Protein AF-A0A317Z635-F1 (afdb_monomer_lite)

Organism: Staphylococcus pseudintermedius (NCBI:txid283734)

Radius of gyration: 15.51 Å; chains: 1; bounding box: 48×27×33 Å

Foldseek 3Di:
DADPVRHDDPVVVVVCLVPPQKAFDDDDQQKTKIFGQDAADFQLQFWKKWKWWAFLVGDIDIDIGGDDGAGHRGMDIDRCVVVDPDPSVRTDDMDIDTHTDD

Sequence (102 aa):
IVSPQRTPHAGYYEFQQVHRPLVFIAREGTRLTFKNKLDFTNIHDYVTLQIMVTTITGETATFTVDAPYIEPHAQGELDIAPYVHLDIKDLSTCTIQYILKA

Secondary structure (DSSP, 8-state):
-B-TT-PBPHHHHHHHHHT-SEEEEEEETTEEEEEE--SS--HHHHEEEEEEEEETT--EEEEEEEPP---TT-EEEEE-GGG--S-GGGEEEEEEEEEE--

pLDDT: mean 93.53, std 5.17, range [70.5, 98.62]

Structure (mmCIF, N/CA/C/O backbone):
data_AF-A0A317Z635-F1
#
_entry.id   AF-A0A317Z635-F1
#
loop_
_atom_site.group_PDB
_atom_site.id
_atom_site.type_symbol
_atom_site.label_atom_id
_atom_site.label_alt_id
_atom_site.label_comp_id
_atom_site.label_asym_id
_atom_site.label_entity_id
_atom_site.label_seq_id
_atom_site.pdbx_PDB_ins_code
_atom_site.Cartn_x
_atom_site.Cartn_y
_atom_site.Cartn_z
_atom_site.occupancy
_atom_site.B_iso_or_equiv
_atom_site.auth_seq_id
_atom_site.auth_comp_id
_atom_site.auth_asym_id
_atom_site.auth_atom_id
_atom_site.pdbx_PDB_model_num
ATOM 1 N N . ILE A 1 1 ? 19.157 14.134 2.249 1.00 90.19 1 ILE A N 1
ATOM 2 C CA . ILE A 1 1 ? 17.980 13.601 2.985 1.00 90.19 1 ILE A CA 1
ATOM 3 C C . ILE A 1 1 ? 18.340 12.713 4.186 1.00 90.19 1 ILE A C 1
ATOM 5 O O . ILE A 1 1 ? 17.463 12.459 5.000 1.00 90.19 1 ILE A O 1
ATOM 9 N N . VAL A 1 2 ? 19.601 12.294 4.360 1.00 97.50 2 VAL A N 1
ATOM 10 C CA . VAL A 1 2 ? 20.078 11.556 5.550 1.00 97.50 2 VAL A CA 1
ATOM 11 C C . VAL A 1 2 ? 21.385 12.164 6.072 1.00 97.50 2 VAL A C 1
ATOM 13 O O . VAL A 1 2 ? 22.090 12.818 5.299 1.00 97.50 2 VAL A O 1
ATOM 16 N N . SER A 1 3 ? 21.707 11.932 7.346 1.00 96.06 3 SER A N 1
ATOM 17 C CA . SER A 1 3 ? 23.009 12.256 7.944 1.00 96.06 3 SER A CA 1
ATOM 18 C C . SER A 1 3 ? 24.095 11.246 7.520 1.00 96.06 3 SER A C 1
ATOM 20 O O . SER A 1 3 ? 23.759 10.168 7.018 1.00 96.06 3 SER A O 1
ATOM 22 N N . PRO A 1 4 ? 25.399 11.522 7.745 1.00 97.25 4 PRO A N 1
ATOM 23 C CA . PRO A 1 4 ? 26.475 10.566 7.453 1.00 97.25 4 PRO A CA 1
ATOM 24 C C . PRO A 1 4 ? 26.311 9.210 8.159 1.00 97.25 4 PRO A C 1
ATOM 26 O O . PRO A 1 4 ? 26.649 8.172 7.597 1.00 97.25 4 PRO A O 1
ATOM 29 N N . GLN A 1 5 ? 25.718 9.198 9.356 1.00 97.50 5 GLN A N 1
ATOM 30 C CA . GLN A 1 5 ? 25.383 7.988 10.119 1.00 97.50 5 GLN A CA 1
ATOM 31 C C . GLN A 1 5 ? 24.093 7.310 9.623 1.00 97.50 5 GLN A C 1
ATOM 33 O O . GLN A 1 5 ? 23.561 6.425 10.288 1.00 97.50 5 GLN A O 1
ATOM 38 N N . ARG A 1 6 ? 23.586 7.713 8.449 1.00 95.25 6 ARG A N 1
ATOM 39 C CA . ARG A 1 6 ? 22.350 7.228 7.819 1.00 95.25 6 ARG A CA 1
ATOM 40 C C . ARG A 1 6 ? 21.089 7.493 8.643 1.00 95.25 6 ARG A C 1
ATOM 42 O O . ARG A 1 6 ? 20.073 6.837 8.436 1.00 95.25 6 ARG A O 1
ATOM 49 N N . THR A 1 7 ? 21.115 8.474 9.545 1.00 96.38 7 THR A N 1
ATOM 50 C CA . THR A 1 7 ? 19.909 8.899 10.262 1.00 96.38 7 THR A CA 1
ATOM 51 C C . THR A 1 7 ? 19.019 9.699 9.307 1.00 96.38 7 THR A C 1
ATOM 53 O O . THR A 1 7 ? 19.501 10.669 8.710 1.00 96.38 7 THR A O 1
ATOM 56 N N . PRO A 1 8 ? 17.742 9.324 9.120 1.00 96.69 8 PRO A N 1
ATOM 57 C CA . PRO A 1 8 ? 16.846 10.043 8.224 1.00 96.69 8 PRO A CA 1
ATOM 58 C C . PRO A 1 8 ? 16.508 11.434 8.763 1.00 96.69 8 PRO A C 1
ATOM 60 O O . PRO A 1 8 ? 16.183 11.602 9.937 1.00 96.69 8 PRO A O 1
ATOM 63 N N . HIS A 1 9 ? 16.553 12.435 7.883 1.00 96.38 9 HIS A N 1
ATOM 64 C CA . HIS A 1 9 ? 15.925 13.735 8.129 1.00 96.38 9 HIS A CA 1
ATOM 65 C C . HIS A 1 9 ? 14.461 13.699 7.673 1.00 96.38 9 HIS A C 1
ATOM 67 O O . HIS A 1 9 ? 14.076 12.810 6.917 1.00 96.38 9 HIS A O 1
ATOM 73 N N . ALA A 1 10 ? 13.657 14.696 8.057 1.00 95.25 10 ALA A N 1
ATOM 74 C CA . ALA A 1 10 ? 12.245 14.793 7.660 1.00 95.25 10 ALA A CA 1
ATOM 75 C C . ALA A 1 10 ? 12.030 14.615 6.141 1.00 95.25 10 ALA A C 1
ATOM 77 O O . ALA A 1 10 ? 11.188 13.822 5.723 1.00 95.25 10 ALA A O 1
ATOM 78 N N . GLY A 1 11 ? 12.884 15.237 5.318 1.00 96.56 11 GLY A N 1
ATOM 79 C CA . GLY A 1 11 ? 12.811 15.128 3.857 1.00 96.56 11 GLY A CA 1
ATOM 80 C C . GLY A 1 11 ? 13.006 13.710 3.298 1.00 96.56 11 GLY A C 1
ATOM 81 O O . GLY A 1 11 ? 12.642 13.456 2.155 1.00 96.56 11 GLY A O 1
ATOM 82 N N . TYR A 1 12 ? 13.551 12.761 4.070 1.00 96.25 12 TYR A N 1
ATOM 83 C CA . TYR A 1 12 ? 13.577 11.351 3.667 1.00 96.25 12 TYR A CA 1
ATOM 84 C C . TYR A 1 12 ? 12.165 10.754 3.613 1.00 96.25 12 TYR A C 1
ATOM 86 O O . TYR A 1 12 ? 11.827 10.070 2.650 1.00 96.25 12 TYR A O 1
ATOM 94 N N . TYR A 1 13 ? 11.325 11.044 4.608 1.00 94.25 13 TYR A N 1
ATOM 95 C CA . TYR A 1 13 ? 9.961 10.515 4.673 1.00 94.25 13 TYR A CA 1
ATOM 96 C C . TYR A 1 13 ? 9.052 11.151 3.619 1.00 94.25 13 TYR A C 1
ATOM 98 O O . TYR A 1 13 ? 8.254 10.458 2.993 1.00 94.25 13 TYR A O 1
ATOM 106 N N . GLU A 1 14 ? 9.221 12.447 3.355 1.00 94.25 14 GLU A N 1
ATOM 107 C CA . GLU A 1 14 ? 8.549 13.131 2.243 1.00 94.25 14 GLU A CA 1
ATOM 108 C C . GLU A 1 14 ? 8.942 12.506 0.899 1.00 94.25 14 GLU A C 1
ATOM 110 O O . GLU A 1 14 ? 8.080 12.173 0.083 1.00 94.25 14 GLU A O 1
ATOM 115 N N . PHE A 1 15 ? 10.242 12.262 0.698 1.00 95.19 15 PHE A N 1
ATOM 116 C CA . PHE A 1 15 ? 10.742 11.587 -0.493 1.00 95.19 15 PHE A CA 1
ATOM 117 C C . PHE A 1 15 ? 10.121 10.191 -0.651 1.00 95.19 15 PHE A C 1
ATOM 119 O O . PHE A 1 15 ? 9.628 9.871 -1.733 1.00 95.19 15 PHE A O 1
ATOM 126 N N . GLN A 1 16 ? 10.068 9.390 0.420 1.00 92.62 16 GLN A N 1
ATOM 127 C CA . GLN A 1 16 ? 9.420 8.074 0.401 1.00 92.62 16 GLN A CA 1
ATOM 128 C C . GLN A 1 16 ? 7.935 8.153 0.022 1.00 92.62 16 GLN A C 1
ATOM 130 O O . G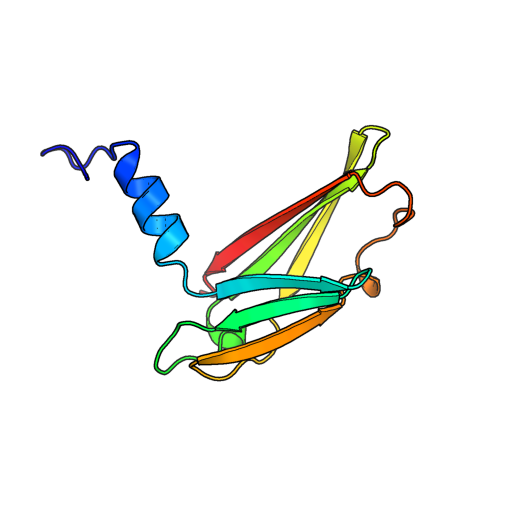LN A 1 16 ? 7.479 7.354 -0.794 1.00 92.62 16 GLN A O 1
ATOM 135 N N . GLN A 1 17 ? 7.183 9.119 0.560 1.00 91.44 17 GLN A N 1
ATOM 136 C CA . GLN A 1 17 ? 5.761 9.277 0.234 1.00 91.44 17 GLN A CA 1
ATOM 137 C C . GLN A 1 17 ? 5.534 9.616 -1.245 1.00 91.44 17 GLN A C 1
ATOM 139 O O . GLN A 1 17 ? 4.640 9.051 -1.876 1.00 91.44 17 GLN A O 1
ATOM 144 N N . VAL A 1 18 ? 6.366 10.483 -1.831 1.00 92.12 18 VAL A N 1
ATOM 145 C CA . VAL A 1 18 ? 6.273 10.864 -3.255 1.00 92.12 18 VAL A CA 1
ATOM 146 C C . VAL A 1 18 ? 6.620 9.694 -4.188 1.00 92.12 18 VAL A C 1
ATOM 148 O O . VAL A 1 18 ? 6.025 9.534 -5.264 1.00 92.12 18 VAL A O 1
ATOM 151 N N . HIS A 1 19 ? 7.566 8.853 -3.771 1.00 92.75 19 HIS A N 1
ATOM 152 C CA . HIS A 1 19 ? 8.110 7.755 -4.574 1.00 92.75 19 HIS A CA 1
ATOM 153 C C . HIS A 1 19 ? 7.508 6.393 -4.215 1.00 92.75 19 HIS A C 1
ATOM 155 O O . HIS A 1 19 ? 8.043 5.359 -4.609 1.00 92.75 19 HIS A O 1
ATOM 161 N N . ARG A 1 20 ? 6.381 6.371 -3.491 1.00 93.56 20 ARG A N 1
ATOM 162 C CA . ARG A 1 20 ? 5.711 5.119 -3.140 1.00 93.56 20 ARG A CA 1
ATOM 163 C C . ARG A 1 20 ? 5.243 4.353 -4.398 1.00 93.56 20 ARG A C 1
ATOM 165 O O . ARG A 1 20 ? 4.732 4.986 -5.329 1.00 93.56 20 ARG A O 1
ATOM 172 N N . PRO A 1 21 ? 5.360 3.013 -4.416 1.00 94.56 21 PRO A N 1
ATOM 173 C CA . PRO A 1 21 ? 4.965 2.169 -5.550 1.00 94.56 21 PRO A CA 1
ATOM 174 C C . PRO A 1 21 ? 3.475 2.207 -5.894 1.00 94.56 21 PRO A C 1
ATOM 176 O O . PRO A 1 21 ? 3.115 2.229 -7.065 1.00 94.56 21 PRO A O 1
ATOM 179 N N . LEU A 1 22 ? 2.606 2.244 -4.882 1.00 96.62 22 LEU A N 1
ATOM 180 C CA . LEU A 1 22 ? 1.156 2.297 -5.052 1.00 96.62 22 LEU A CA 1
ATOM 181 C C . LEU A 1 22 ? 0.627 3.614 -4.495 1.00 96.62 22 LEU A C 1
ATOM 183 O O . LEU A 1 22 ? 0.894 3.974 -3.347 1.00 96.62 22 LEU A O 1
ATOM 187 N N . VAL A 1 23 ? -0.118 4.351 -5.314 1.00 95.69 23 VAL A N 1
ATOM 188 C CA . VAL A 1 23 ? -0.635 5.671 -4.952 1.00 95.69 23 VAL A CA 1
ATOM 189 C C . VAL A 1 23 ? -2.149 5.645 -4.943 1.00 95.69 23 VAL A C 1
ATOM 191 O O . VAL A 1 23 ? -2.762 5.448 -5.982 1.00 95.69 23 VAL A O 1
ATOM 194 N N . PHE A 1 24 ? -2.746 5.905 -3.782 1.00 94.62 24 PHE A N 1
ATOM 195 C CA . PHE A 1 24 ? -4.168 6.230 -3.675 1.00 94.62 24 PHE A CA 1
ATOM 196 C C . PHE A 1 24 ? -4.486 7.519 -4.450 1.00 94.62 24 PHE A C 1
ATOM 198 O O . PHE A 1 24 ? -3.791 8.522 -4.263 1.00 94.62 24 PHE A O 1
ATOM 205 N N . ILE A 1 25 ? -5.512 7.479 -5.301 1.00 96.19 25 ILE A N 1
ATOM 206 C CA . ILE A 1 25 ? -5.916 8.581 -6.190 1.00 96.19 25 ILE A CA 1
ATOM 207 C C . ILE A 1 25 ? -7.266 9.161 -5.771 1.00 96.19 25 ILE A C 1
ATOM 209 O O . ILE A 1 25 ? -7.421 10.378 -5.711 1.00 96.19 25 ILE A O 1
ATOM 213 N N . ALA A 1 26 ? -8.248 8.294 -5.533 1.00 94.62 26 ALA A N 1
ATOM 214 C CA . ALA A 1 26 ? -9.635 8.690 -5.353 1.00 94.62 26 ALA A CA 1
ATOM 215 C C . ALA A 1 26 ? -10.400 7.663 -4.519 1.00 94.62 26 ALA A C 1
ATOM 217 O O . ALA A 1 26 ? -9.995 6.506 -4.393 1.00 94.62 26 ALA A O 1
ATOM 218 N N . ARG A 1 27 ? -11.526 8.106 -3.963 1.00 91.56 27 ARG A N 1
ATOM 219 C CA . ARG A 1 27 ? -12.475 7.272 -3.229 1.00 91.56 27 ARG A CA 1
ATOM 220 C C . ARG A 1 27 ? -13.889 7.579 -3.700 1.00 91.56 27 ARG A C 1
ATOM 222 O O . ARG A 1 27 ? -14.274 8.745 -3.736 1.00 91.56 27 ARG A O 1
ATOM 229 N N . GLU A 1 28 ? -14.665 6.529 -3.934 1.00 91.38 28 GLU A N 1
ATOM 230 C CA . GLU A 1 28 ? -16.107 6.587 -4.162 1.00 91.38 28 GLU A CA 1
ATOM 231 C C . GLU A 1 28 ? -16.800 5.597 -3.215 1.00 91.38 28 GLU A C 1
ATOM 233 O O . GLU A 1 28 ? -16.719 4.381 -3.380 1.00 91.38 28 GLU A O 1
ATOM 238 N N . GLY A 1 29 ? -17.438 6.107 -2.156 1.00 86.88 29 GLY A N 1
ATOM 239 C CA . GLY A 1 29 ? -18.022 5.254 -1.116 1.00 86.88 29 GLY A CA 1
ATOM 240 C C . GLY A 1 29 ? -16.958 4.402 -0.414 1.00 86.88 29 GLY A C 1
ATOM 241 O O . GLY A 1 29 ? -16.118 4.942 0.311 1.00 86.88 29 GLY A O 1
ATOM 242 N N . THR A 1 30 ? -17.000 3.085 -0.610 1.00 89.12 30 THR A N 1
ATOM 243 C CA . THR A 1 30 ? -16.012 2.104 -0.120 1.00 89.12 30 THR A CA 1
ATOM 244 C C . THR A 1 30 ? -15.015 1.657 -1.186 1.00 89.12 30 THR A C 1
ATOM 246 O O . THR A 1 30 ? -14.117 0.874 -0.890 1.00 89.12 30 THR A O 1
ATOM 249 N N . ARG A 1 31 ? -15.130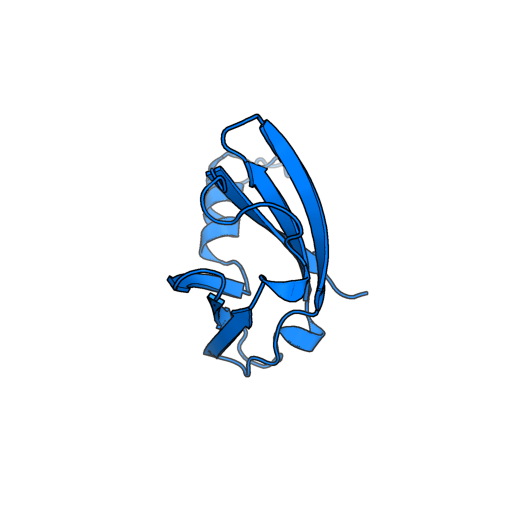 2.149 -2.421 1.00 93.56 31 ARG A N 1
ATOM 250 C CA . ARG A 1 31 ? -14.163 1.856 -3.476 1.00 93.56 31 ARG A CA 1
ATOM 251 C C . ARG A 1 31 ? -13.006 2.833 -3.411 1.00 93.56 31 ARG A C 1
ATOM 253 O O . ARG A 1 31 ? -13.200 4.049 -3.353 1.00 93.56 31 ARG A O 1
ATOM 260 N N . LEU A 1 32 ? -11.801 2.284 -3.409 1.00 94.81 32 LEU A N 1
ATOM 261 C CA . LEU A 1 32 ? -10.543 3.011 -3.378 1.00 94.81 32 LEU A CA 1
ATOM 262 C C . LEU A 1 32 ? -9.828 2.797 -4.710 1.00 94.81 32 LEU A C 1
ATOM 264 O O . LEU A 1 32 ? -9.531 1.660 -5.073 1.00 94.81 32 LEU A O 1
ATOM 268 N N . THR A 1 33 ? -9.529 3.880 -5.421 1.00 97.56 33 THR A N 1
ATOM 269 C CA . THR A 1 33 ? -8.784 3.837 -6.681 1.00 97.56 33 THR A CA 1
ATOM 270 C C . THR A 1 33 ? -7.305 4.068 -6.413 1.00 97.56 33 THR A C 1
ATOM 272 O O . THR A 1 33 ? -6.917 5.052 -5.772 1.00 97.56 33 THR A O 1
ATOM 275 N N . PHE A 1 34 ? -6.465 3.195 -6.957 1.00 97.75 34 PHE A N 1
ATOM 276 C CA . PHE A 1 34 ? -5.017 3.282 -6.856 1.00 97.75 34 PHE A CA 1
ATOM 277 C C . PHE A 1 34 ? -4.354 3.316 -8.230 1.00 97.75 34 PHE A C 1
ATOM 279 O O . PHE A 1 34 ? -4.871 2.755 -9.191 1.00 97.75 34 PHE A O 1
ATOM 286 N N . LYS A 1 35 ? -3.171 3.932 -8.303 1.00 98.06 35 LYS A N 1
ATOM 287 C CA . LYS A 1 35 ? -2.253 3.864 -9.443 1.00 98.06 35 LYS A CA 1
ATOM 288 C C . LYS A 1 35 ? -1.014 3.075 -9.064 1.00 98.06 35 LYS A C 1
ATOM 290 O O . LYS A 1 35 ? -0.304 3.470 -8.133 1.00 98.06 35 LYS A O 1
ATOM 295 N N . ASN A 1 36 ? -0.723 2.027 -9.825 1.00 98.38 36 ASN A N 1
ATOM 296 C CA . ASN A 1 36 ? 0.572 1.367 -9.774 1.00 98.38 36 ASN A CA 1
ATOM 297 C C . ASN A 1 36 ? 1.607 2.256 -10.483 1.00 98.38 36 ASN A C 1
ATOM 299 O O . ASN A 1 36 ? 1.419 2.646 -11.634 1.00 98.38 36 ASN A O 1
ATOM 303 N N . LYS A 1 37 ? 2.678 2.635 -9.786 1.00 97.50 37 LYS A N 1
ATOM 304 C CA . LYS A 1 37 ? 3.791 3.431 -10.325 1.00 97.50 37 LYS A CA 1
ATOM 305 C C . LYS A 1 37 ? 5.018 2.588 -10.678 1.00 97.50 37 LYS A C 1
ATOM 307 O O . LYS A 1 37 ? 5.995 3.172 -11.131 1.00 97.50 37 LYS A O 1
ATOM 312 N N . LEU A 1 38 ? 4.986 1.273 -10.463 1.00 97.50 38 LEU A N 1
ATOM 313 C CA . LEU A 1 38 ? 6.064 0.371 -10.867 1.00 97.50 38 LEU A CA 1
ATOM 314 C C . LEU A 1 38 ? 6.098 0.221 -12.389 1.00 97.50 38 LEU A C 1
ATOM 316 O O . LEU A 1 38 ? 5.055 0.292 -13.040 1.00 97.50 38 LEU A O 1
ATOM 320 N N . ASP A 1 39 ? 7.297 -0.016 -12.918 1.00 98.06 39 ASP A N 1
ATOM 321 C CA . ASP A 1 39 ? 7.539 -0.114 -14.362 1.00 98.06 39 ASP A CA 1
ATOM 322 C C . ASP A 1 39 ? 7.258 -1.517 -14.927 1.00 98.06 39 ASP A C 1
ATOM 324 O O . ASP A 1 39 ? 6.883 -1.657 -16.089 1.00 98.06 39 ASP A O 1
ATOM 328 N N . PHE A 1 40 ? 7.417 -2.566 -14.109 1.00 97.62 40 PHE A N 1
ATOM 329 C CA . PHE A 1 40 ? 7.399 -3.961 -14.586 1.00 97.62 40 PHE A CA 1
ATOM 330 C C . PHE A 1 40 ? 6.591 -4.931 -13.722 1.00 97.62 40 PHE A C 1
ATOM 332 O O . PHE A 1 40 ? 6.317 -6.047 -14.150 1.00 97.62 40 PHE A O 1
ATOM 339 N N . THR A 1 41 ? 6.228 -4.538 -12.502 1.00 97.94 41 THR A N 1
ATOM 340 C CA . THR A 1 41 ? 5.630 -5.444 -11.516 1.00 97.94 41 THR A CA 1
ATOM 341 C C . THR A 1 41 ? 4.157 -5.118 -11.321 1.00 97.94 41 THR A C 1
ATOM 343 O O . THR A 1 41 ? 3.811 -3.965 -11.043 1.00 97.94 41 THR A O 1
ATOM 346 N N . ASN A 1 42 ? 3.290 -6.128 -11.423 1.00 98.12 42 ASN A N 1
ATOM 347 C CA . ASN A 1 42 ? 1.903 -5.997 -10.992 1.00 98.12 42 ASN A CA 1
ATOM 348 C C . ASN A 1 42 ? 1.868 -5.793 -9.471 1.00 98.12 42 ASN A C 1
ATOM 350 O O . ASN A 1 42 ? 2.558 -6.486 -8.723 1.00 98.12 42 ASN A O 1
ATOM 354 N N . ILE A 1 43 ? 1.081 -4.829 -8.995 1.00 97.75 43 ILE A N 1
ATOM 355 C CA . ILE A 1 43 ? 1.113 -4.474 -7.574 1.00 97.75 43 ILE A CA 1
ATOM 356 C C . ILE A 1 43 ? 0.628 -5.603 -6.655 1.00 97.75 43 ILE A C 1
ATOM 358 O O . ILE A 1 43 ? 1.104 -5.700 -5.522 1.00 97.75 43 ILE A O 1
ATOM 362 N N . HIS A 1 44 ? -0.263 -6.466 -7.156 1.00 97.50 44 HIS A N 1
ATOM 363 C CA . HIS A 1 44 ? -0.760 -7.638 -6.438 1.00 97.50 44 HIS A CA 1
ATOM 364 C C . HIS A 1 44 ? 0.385 -8.543 -5.971 1.00 97.50 44 HIS A C 1
ATOM 366 O O . HIS A 1 44 ? 0.330 -9.090 -4.871 1.00 97.50 44 HIS A O 1
ATOM 372 N N . ASP A 1 45 ? 1.446 -8.664 -6.768 1.00 96.94 45 ASP A N 1
ATOM 373 C CA . ASP A 1 45 ? 2.577 -9.549 -6.480 1.00 96.94 45 ASP A CA 1
ATOM 374 C C . ASP A 1 45 ? 3.647 -8.869 -5.616 1.00 96.94 45 ASP A C 1
ATOM 376 O O . ASP A 1 45 ? 4.568 -9.521 -5.132 1.00 96.94 45 ASP A O 1
ATOM 380 N N . TYR A 1 46 ? 3.529 -7.556 -5.400 1.00 96.94 46 TYR A N 1
ATOM 381 C CA . TYR A 1 46 ? 4.537 -6.750 -4.718 1.00 96.94 46 TYR A CA 1
ATOM 382 C C . TYR A 1 46 ? 4.154 -6.408 -3.274 1.00 96.94 46 TYR A C 1
ATOM 384 O O . TYR A 1 46 ? 5.004 -6.441 -2.383 1.00 96.94 46 TYR A O 1
ATOM 392 N N . VAL A 1 47 ? 2.884 -6.074 -3.015 1.00 96.56 47 VAL A N 1
ATOM 393 C CA . VAL A 1 47 ? 2.424 -5.666 -1.677 1.00 96.56 47 VAL A CA 1
ATOM 394 C C . VAL A 1 47 ? 1.090 -6.284 -1.279 1.00 96.56 47 VAL A C 1
ATOM 396 O O . VAL A 1 47 ? 0.211 -6.541 -2.096 1.00 96.56 47 VAL A O 1
ATOM 399 N N . THR A 1 48 ? 0.924 -6.436 0.027 1.00 96.81 48 THR A N 1
ATOM 400 C CA . THR A 1 48 ? -0.354 -6.633 0.706 1.00 96.81 48 THR A CA 1
ATOM 401 C C . THR A 1 48 ? -0.750 -5.321 1.388 1.00 96.81 48 THR A C 1
ATOM 403 O O . THR A 1 48 ? 0.106 -4.545 1.821 1.00 96.81 48 THR A O 1
ATOM 406 N N . LEU A 1 49 ? -2.048 -5.044 1.479 1.00 95.81 49 LEU A N 1
ATOM 407 C CA . LEU A 1 49 ? -2.579 -3.835 2.097 1.00 95.81 49 LEU A CA 1
ATOM 408 C C . LEU A 1 49 ? -3.100 -4.162 3.493 1.00 95.81 49 LEU A C 1
ATOM 410 O O . LEU A 1 49 ? -4.024 -4.957 3.642 1.00 95.81 49 LEU A O 1
ATOM 414 N N . GLN A 1 50 ? -2.535 -3.526 4.514 1.00 96.69 50 GLN A N 1
ATOM 415 C CA . GLN A 1 50 ? -3.144 -3.475 5.836 1.00 96.69 50 GLN A CA 1
ATOM 416 C C . GLN A 1 50 ? -3.940 -2.179 5.944 1.00 96.69 50 GLN A C 1
ATOM 418 O O . GLN A 1 50 ? -3.393 -1.085 5.801 1.00 96.69 50 GLN A O 1
ATOM 423 N N . ILE A 1 51 ? -5.238 -2.304 6.180 1.00 95.06 51 ILE A N 1
ATOM 424 C CA . ILE A 1 51 ? -6.167 -1.185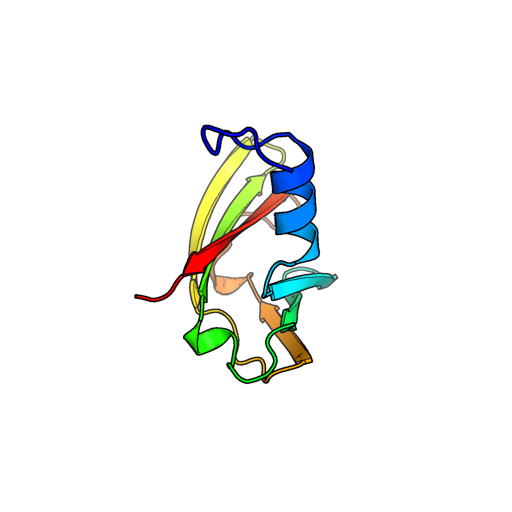 6.238 1.00 95.06 51 ILE A CA 1
ATOM 425 C C . ILE A 1 51 ? -6.693 -1.087 7.661 1.00 95.06 51 ILE A C 1
ATOM 427 O O . ILE A 1 51 ? -7.216 -2.055 8.209 1.00 95.06 51 ILE A O 1
ATOM 431 N N . MET A 1 52 ? -6.539 0.094 8.249 1.00 95.00 52 MET A N 1
ATOM 432 C CA . MET A 1 52 ? -7.091 0.444 9.548 1.00 95.00 52 MET A CA 1
ATOM 433 C C . MET A 1 52 ? -8.163 1.505 9.346 1.00 95.00 52 MET A C 1
ATOM 435 O O . MET A 1 52 ? -7.884 2.599 8.849 1.00 95.00 52 MET A O 1
ATOM 439 N N . VAL A 1 53 ? -9.384 1.179 9.747 1.00 92.50 53 VAL A N 1
ATOM 440 C CA . VAL A 1 53 ? -10.511 2.105 9.778 1.00 92.50 53 VAL A CA 1
ATOM 441 C C . VAL A 1 53 ? -10.761 2.570 11.203 1.00 92.50 53 VAL A C 1
ATOM 443 O O . VAL A 1 53 ? -10.558 1.819 12.157 1.00 92.50 53 VAL A O 1
ATOM 446 N N . THR A 1 54 ? -11.188 3.817 11.353 1.00 92.81 54 THR A N 1
ATOM 447 C CA . THR A 1 54 ? -11.576 4.398 12.643 1.00 92.81 54 THR A CA 1
ATOM 448 C C . THR A 1 54 ? -12.898 5.127 12.487 1.00 92.81 54 THR A C 1
ATOM 450 O O . THR A 1 54 ? -13.056 5.906 11.544 1.00 92.81 54 THR A O 1
ATOM 453 N N . THR A 1 55 ? -13.844 4.894 13.392 1.00 91.56 55 THR A N 1
ATOM 454 C CA . THR A 1 55 ? -15.143 5.574 13.395 1.00 91.56 55 THR A CA 1
ATOM 455 C C . THR A 1 55 ? -15.071 6.936 14.084 1.00 91.56 55 THR A C 1
ATOM 457 O O . THR A 1 55 ? -14.090 7.276 14.746 1.00 91.56 55 THR A O 1
ATOM 460 N N . ILE A 1 56 ? -16.139 7.726 13.971 1.00 92.06 56 ILE A N 1
ATOM 461 C CA . ILE A 1 56 ? -16.321 8.984 14.710 1.00 92.06 56 ILE A CA 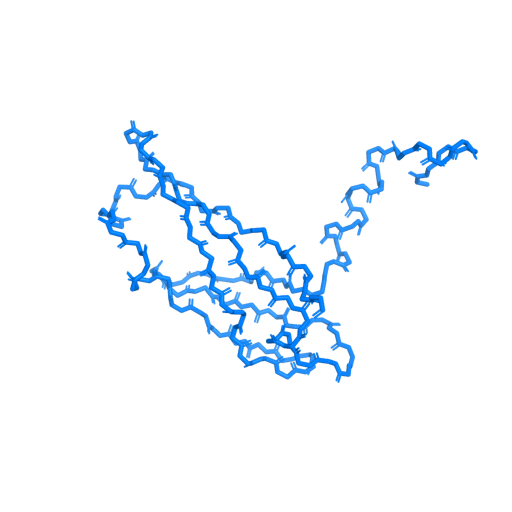1
ATOM 462 C C . ILE A 1 56 ? -16.365 8.726 16.226 1.00 92.06 56 ILE A C 1
ATOM 464 O O . ILE A 1 56 ? -15.900 9.558 17.002 1.00 92.06 56 ILE A O 1
ATOM 468 N N . THR A 1 57 ? -16.875 7.564 16.651 1.00 91.62 57 THR A N 1
ATOM 469 C CA . THR A 1 57 ? -16.907 7.143 18.063 1.00 91.62 57 THR A CA 1
ATOM 470 C C . THR A 1 57 ? -15.549 6.657 18.580 1.00 91.62 57 THR A C 1
ATOM 472 O O . THR A 1 57 ? -15.388 6.486 19.786 1.00 91.62 57 THR A O 1
ATOM 475 N N . GLY A 1 58 ? -14.560 6.482 17.695 1.00 90.62 58 GLY A N 1
ATOM 476 C CA . GLY A 1 58 ? -13.204 6.049 18.034 1.00 90.62 58 GLY A CA 1
ATOM 477 C C . GLY A 1 58 ? -12.987 4.535 17.985 1.00 90.62 58 GLY A C 1
ATOM 478 O O . GLY A 1 58 ? -11.892 4.073 18.300 1.00 90.62 58 GLY A O 1
ATOM 479 N N . GLU A 1 59 ? -13.990 3.760 17.573 1.00 91.06 59 GLU A N 1
ATOM 480 C CA . GLU A 1 59 ? -13.834 2.325 17.337 1.00 91.06 59 GLU A CA 1
ATOM 481 C C . GLU A 1 59 ? -12.916 2.092 16.140 1.00 91.06 59 GLU A C 1
ATOM 483 O O . GLU A 1 59 ? -12.999 2.794 15.129 1.00 91.06 59 GLU A O 1
ATOM 488 N N . THR A 1 60 ? -12.034 1.101 16.246 1.00 92.00 60 THR A N 1
ATOM 489 C CA . THR A 1 60 ? -11.088 0.763 15.184 1.00 92.00 60 THR A CA 1
ATOM 490 C C . THR A 1 60 ? -11.268 -0.673 14.721 1.00 92.00 60 THR A C 1
ATOM 492 O O . THR A 1 60 ? -11.543 -1.574 15.511 1.00 92.00 60 THR A O 1
ATOM 495 N N . ALA A 1 61 ? -11.082 -0.891 13.422 1.00 91.06 61 ALA A N 1
ATOM 496 C CA . ALA A 1 61 ? -10.945 -2.223 12.853 1.00 91.06 61 ALA A CA 1
ATOM 497 C C . ALA A 1 61 ? -9.751 -2.241 11.903 1.00 91.06 61 ALA A C 1
ATOM 499 O O . ALA A 1 61 ? -9.562 -1.321 11.107 1.00 91.06 61 ALA A O 1
ATOM 500 N N . THR A 1 62 ? -8.956 -3.303 11.990 1.00 94.50 62 THR A N 1
ATOM 501 C CA . THR A 1 62 ? -7.790 -3.514 11.134 1.00 94.50 62 THR A CA 1
ATOM 502 C C . THR A 1 62 ? -7.944 -4.834 10.410 1.00 94.50 62 THR A C 1
ATOM 504 O O . THR A 1 62 ? -8.232 -5.857 11.029 1.00 94.50 62 THR A O 1
ATOM 507 N N . PHE A 1 63 ? -7.722 -4.816 9.104 1.00 94.69 63 PHE A N 1
ATOM 508 C CA . PHE A 1 63 ? -7.773 -6.000 8.263 1.00 94.69 63 PHE A CA 1
ATOM 509 C C . PHE A 1 63 ? -6.681 -5.947 7.199 1.00 94.69 63 PHE A C 1
ATOM 511 O O . PHE A 1 63 ? -6.172 -4.882 6.846 1.00 94.69 63 PHE A O 1
ATOM 518 N N . THR A 1 64 ? -6.313 -7.121 6.704 1.00 95.88 64 THR A N 1
ATOM 519 C CA . THR A 1 64 ? -5.261 -7.293 5.705 1.00 95.88 64 THR A CA 1
ATOM 520 C C . THR A 1 64 ? -5.870 -7.920 4.462 1.00 95.88 64 THR A C 1
ATOM 522 O O . THR A 1 64 ? -6.584 -8.916 4.565 1.00 95.88 64 THR A O 1
ATOM 525 N N . VAL A 1 65 ? -5.591 -7.338 3.300 1.00 95.38 65 VAL A N 1
ATOM 526 C CA . VAL A 1 65 ? -6.115 -7.780 2.004 1.00 95.38 65 VAL A CA 1
ATOM 527 C C . VAL A 1 65 ? -5.016 -7.756 0.959 1.00 95.38 65 VAL A C 1
ATOM 529 O O . VAL A 1 65 ? -4.111 -6.919 1.011 1.00 95.38 65 VAL A O 1
ATOM 532 N N . ASP A 1 66 ? -5.093 -8.661 -0.009 1.00 95.75 66 ASP A N 1
ATOM 533 C CA . ASP A 1 66 ? -4.229 -8.581 -1.180 1.00 95.75 66 ASP A CA 1
ATOM 534 C C . ASP A 1 66 ? -4.499 -7.288 -1.955 1.00 95.75 66 ASP A C 1
ATOM 536 O O . ASP A 1 66 ? -5.641 -6.830 -2.065 1.00 95.75 66 ASP A O 1
ATOM 540 N N . ALA A 1 67 ? -3.436 -6.672 -2.479 1.00 95.69 67 ALA A N 1
ATOM 541 C CA . ALA A 1 67 ? -3.609 -5.553 -3.392 1.00 95.69 67 ALA A CA 1
ATOM 542 C C . ALA A 1 67 ? -4.325 -6.045 -4.663 1.00 95.69 67 ALA A C 1
ATOM 544 O O . ALA A 1 67 ? -4.055 -7.159 -5.107 1.00 95.69 67 ALA A O 1
ATOM 545 N N . PRO A 1 68 ? -5.224 -5.255 -5.272 1.00 96.31 68 PRO A N 1
ATOM 546 C CA . PRO A 1 68 ? -5.873 -5.649 -6.521 1.00 96.31 68 PRO A CA 1
ATOM 547 C C . PRO A 1 68 ? -4.839 -5.862 -7.637 1.00 96.31 68 PRO A C 1
ATOM 549 O O . PRO A 1 68 ? -3.753 -5.280 -7.609 1.00 96.31 68 PRO A O 1
ATOM 552 N N . TYR A 1 69 ? -5.187 -6.657 -8.652 1.00 98.00 69 TYR A N 1
ATOM 553 C CA . TYR A 1 69 ? -4.358 -6.793 -9.851 1.00 98.00 69 TYR A CA 1
ATOM 554 C C . TYR A 1 69 ? -4.336 -5.464 -10.608 1.00 98.00 6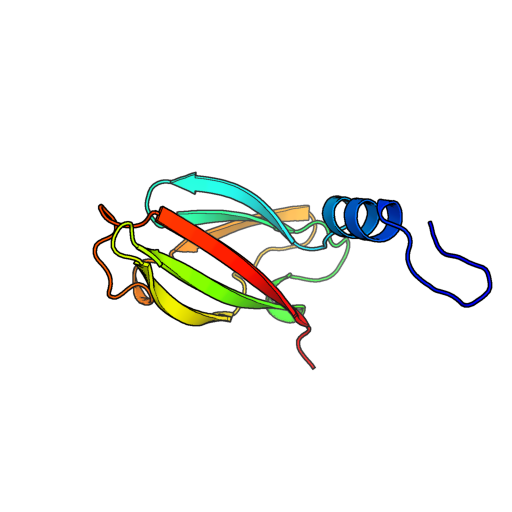9 TYR A C 1
ATOM 556 O O . TYR A 1 69 ? -5.323 -5.071 -11.228 1.00 98.00 69 TYR A O 1
ATOM 564 N N . ILE A 1 70 ? -3.199 -4.771 -10.548 1.00 98.38 70 ILE A N 1
ATOM 565 C CA . ILE A 1 70 ? -2.973 -3.509 -11.251 1.00 98.38 70 ILE A CA 1
ATOM 566 C C . ILE A 1 70 ? -1.656 -3.627 -12.001 1.00 98.38 70 ILE A C 1
ATOM 568 O O . ILE A 1 70 ? -0.578 -3.630 -11.396 1.00 98.38 70 ILE A O 1
ATOM 572 N N . GLU A 1 71 ? -1.763 -3.694 -13.324 1.00 98.62 71 GLU A N 1
ATOM 573 C CA . GLU A 1 71 ? -0.618 -3.714 -14.231 1.00 98.62 71 GLU A CA 1
ATOM 574 C C . GLU A 1 71 ? 0.289 -2.485 -14.036 1.00 98.62 71 GLU A C 1
ATOM 576 O O . GLU A 1 71 ? -0.163 -1.446 -13.532 1.00 98.62 71 GLU A O 1
ATOM 581 N N . PRO A 1 72 ? 1.573 -2.572 -14.423 1.00 98.50 72 PRO A N 1
ATOM 582 C CA . PRO A 1 72 ? 2.481 -1.432 -14.417 1.00 98.50 72 PRO A CA 1
ATOM 583 C C . PRO A 1 72 ? 1.858 -0.176 -15.034 1.00 98.50 72 PRO A C 1
ATOM 585 O O . PRO A 1 72 ? 1.228 -0.223 -16.091 1.00 98.50 72 PRO A O 1
ATOM 588 N N . HIS A 1 73 ? 2.010 0.958 -14.348 1.00 98.12 73 HIS A N 1
ATOM 589 C CA . HIS A 1 73 ? 1.454 2.266 -14.728 1.00 98.12 73 HIS A CA 1
ATOM 590 C C . HIS A 1 73 ? -0.079 2.373 -14.853 1.00 98.12 73 HIS A C 1
ATOM 592 O O . HIS A 1 73 ? -0.579 3.458 -15.182 1.00 98.12 73 HIS A O 1
ATOM 598 N N . ALA A 1 74 ? -0.833 1.311 -14.558 1.00 98.50 74 ALA A N 1
ATOM 599 C CA . ALA A 1 74 ? -2.287 1.294 -14.649 1.00 98.50 74 ALA A CA 1
ATOM 600 C C . ALA A 1 74 ? -2.969 1.779 -13.358 1.00 98.50 74 ALA A C 1
ATOM 602 O O . ALA A 1 74 ? -2.337 1.995 -12.316 1.00 98.50 74 ALA A O 1
ATOM 603 N N . GLN A 1 75 ? -4.287 1.963 -13.449 1.00 98.38 75 GLN A N 1
ATOM 604 C CA . GLN A 1 75 ? -5.155 2.204 -12.302 1.00 98.38 75 GLN A CA 1
ATOM 605 C C . GLN A 1 75 ? -6.040 0.989 -12.054 1.00 98.38 75 GLN A C 1
ATOM 607 O O . GLN A 1 75 ? -6.409 0.286 -12.993 1.00 98.38 75 GLN A O 1
ATOM 612 N N . GLY A 1 76 ? -6.402 0.775 -10.798 1.00 97.88 76 GLY A N 1
ATOM 613 C CA . GLY A 1 76 ? -7.377 -0.234 -10.417 1.00 97.88 76 GLY A CA 1
ATOM 614 C C . GLY A 1 76 ? -8.040 0.107 -9.098 1.00 97.88 76 GLY A C 1
ATOM 615 O O . GLY A 1 76 ? -7.656 1.056 -8.410 1.00 97.88 76 GLY A O 1
ATOM 616 N N . GLU A 1 77 ? -9.061 -0.669 -8.768 1.00 97.38 77 GLU A N 1
ATOM 617 C CA . GLU A 1 77 ? -9.937 -0.407 -7.637 1.00 97.38 77 GLU A CA 1
ATOM 618 C C . GLU A 1 77 ? -9.902 -1.553 -6.635 1.00 97.38 77 GLU A C 1
ATOM 620 O O . GLU A 1 77 ? -9.748 -2.721 -6.993 1.00 97.38 77 GLU A O 1
ATOM 625 N N . LEU A 1 78 ? -10.081 -1.197 -5.369 1.00 96.12 78 LEU A N 1
ATOM 626 C CA . LEU A 1 78 ? -10.338 -2.122 -4.279 1.00 96.12 78 LEU A CA 1
ATOM 627 C C . LEU A 1 78 ? -11.595 -1.664 -3.549 1.00 96.12 78 LEU A C 1
ATOM 629 O O . LEU A 1 78 ? -11.643 -0.538 -3.052 1.00 96.12 78 LEU A O 1
ATOM 633 N N . ASP A 1 79 ? -12.590 -2.540 -3.456 1.00 93.94 79 ASP A N 1
ATOM 634 C CA . ASP A 1 79 ? -13.744 -2.312 -2.593 1.00 93.94 79 ASP A CA 1
ATOM 635 C C . ASP A 1 79 ? -13.452 -2.847 -1.191 1.00 93.94 79 ASP A C 1
ATOM 637 O O . ASP A 1 79 ? -13.208 -4.042 -1.012 1.00 93.94 79 ASP A O 1
ATOM 641 N N . ILE A 1 80 ? -13.470 -1.960 -0.194 1.00 91.44 80 ILE A N 1
ATOM 642 C CA . ILE A 1 80 ? -13.231 -2.347 1.200 1.00 91.44 80 ILE A CA 1
ATOM 643 C C . ILE A 1 80 ? -14.513 -2.728 1.950 1.00 91.44 80 ILE A C 1
ATOM 645 O O . ILE A 1 80 ? -14.418 -3.201 3.080 1.00 91.44 80 ILE A O 1
ATOM 649 N N . ALA A 1 81 ? -15.700 -2.566 1.349 1.00 90.06 81 ALA A N 1
ATOM 650 C CA . ALA A 1 81 ? -16.976 -2.885 1.997 1.00 90.06 81 ALA A CA 1
ATOM 651 C C . ALA A 1 81 ? -17.036 -4.293 2.619 1.00 90.06 81 ALA A C 1
ATOM 653 O O . ALA A 1 81 ? -17.521 -4.398 3.744 1.00 90.06 81 ALA A O 1
ATOM 654 N N . PRO A 1 82 ? -16.520 -5.367 1.980 1.00 90.44 82 PRO A N 1
ATOM 655 C CA . PRO A 1 82 ? -16.592 -6.713 2.553 1.00 90.44 82 PRO A CA 1
ATOM 656 C C . PRO A 1 82 ? -15.833 -6.880 3.876 1.00 90.44 82 PRO A C 1
ATOM 658 O O . PRO A 1 82 ? -16.122 -7.803 4.634 1.00 90.44 82 PRO A O 1
ATOM 661 N N . TYR A 1 83 ? -14.861 -6.008 4.143 1.00 87.19 83 TYR A N 1
ATOM 662 C CA . TYR A 1 83 ? -13.966 -6.095 5.298 1.00 87.19 83 TYR A CA 1
ATOM 663 C C . TYR A 1 83 ? -14.330 -5.105 6.408 1.00 87.19 83 TYR A C 1
ATOM 665 O O . TYR A 1 83 ? -13.853 -5.219 7.537 1.00 87.19 83 TYR A O 1
ATOM 673 N N . VAL A 1 84 ? -15.171 -4.118 6.093 1.00 84.44 84 VAL A N 1
ATOM 674 C CA . VAL A 1 84 ? -15.625 -3.112 7.047 1.00 84.44 84 VAL A CA 1
ATOM 675 C C . VAL A 1 84 ? -16.948 -3.576 7.644 1.00 84.44 84 VAL A C 1
ATOM 677 O O . VAL A 1 84 ? -18.002 -3.4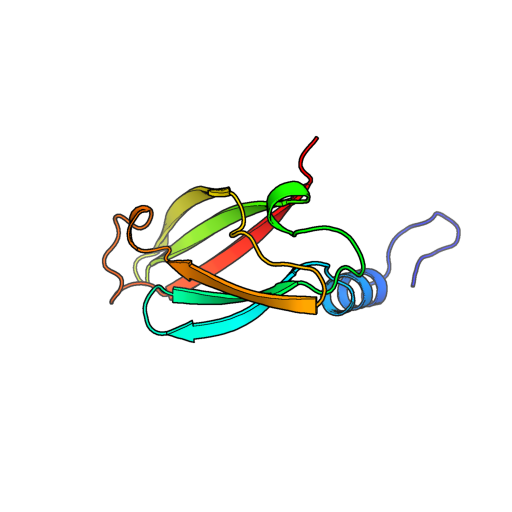73 7.027 1.00 84.44 84 VAL A O 1
ATOM 680 N N . HIS A 1 85 ? -16.893 -4.070 8.879 1.00 81.19 85 HIS A N 1
ATOM 681 C CA . HIS A 1 85 ? -18.081 -4.447 9.657 1.00 81.19 85 HIS A CA 1
ATOM 682 C C . HIS A 1 85 ? -18.661 -3.286 10.486 1.00 81.19 85 HIS A C 1
ATOM 684 O O . HIS A 1 85 ? -19.509 -3.502 11.347 1.00 81.19 85 HIS A O 1
ATOM 690 N N . LEU A 1 86 ? -18.189 -2.064 10.237 1.00 78.56 86 LEU A N 1
ATOM 691 C CA . LEU A 1 86 ? -18.608 -0.832 10.907 1.00 78.56 86 LEU A CA 1
ATOM 692 C C . LEU A 1 86 ? -19.532 -0.033 9.982 1.00 78.56 86 LEU A C 1
ATOM 694 O O . LEU A 1 86 ? -19.438 -0.158 8.758 1.00 78.56 86 LEU A O 1
ATOM 698 N N . ASP A 1 87 ? -20.410 0.804 10.542 1.00 77.81 87 ASP A N 1
ATOM 699 C CA . ASP A 1 87 ? -21.249 1.674 9.713 1.00 77.81 87 ASP A CA 1
ATOM 700 C C . ASP A 1 87 ? -20.360 2.663 8.943 1.00 77.81 87 ASP A C 1
ATOM 702 O O . ASP A 1 87 ? -19.628 3.471 9.518 1.00 77.81 87 ASP A O 1
ATOM 706 N N . ILE A 1 88 ? -20.427 2.599 7.613 1.00 74.75 88 ILE A N 1
ATOM 707 C CA . ILE A 1 88 ? -19.660 3.457 6.705 1.00 74.75 88 ILE A CA 1
ATOM 708 C C . ILE A 1 88 ? -20.012 4.936 6.918 1.00 74.75 88 ILE A C 1
ATOM 710 O O . ILE A 1 88 ? -19.171 5.801 6.665 1.00 74.75 88 ILE A O 1
ATOM 714 N N . LYS A 1 89 ? -21.228 5.242 7.393 1.00 81.25 89 LYS A N 1
ATOM 715 C CA . LYS A 1 89 ? -21.645 6.612 7.732 1.00 81.25 89 LYS A CA 1
ATOM 716 C C . LYS A 1 89 ? -20.850 7.187 8.896 1.00 81.25 89 LYS A C 1
ATOM 718 O O . LYS A 1 89 ? -20.606 8.390 8.915 1.00 81.25 89 LYS A O 1
ATOM 723 N N . ASP A 1 90 ? -20.403 6.325 9.800 1.00 85.06 90 ASP A N 1
ATOM 724 C CA . ASP A 1 90 ? -19.631 6.707 10.974 1.00 85.06 90 ASP A CA 1
ATOM 725 C C . ASP A 1 90 ? -18.122 6.596 10.733 1.00 85.06 90 ASP A C 1
ATOM 727 O O . ASP A 1 90 ? -17.342 6.776 11.663 1.00 85.06 90 ASP A O 1
ATOM 731 N N . LEU A 1 91 ? -17.672 6.322 9.502 1.00 86.50 91 LEU A N 1
ATOM 732 C CA . LEU A 1 91 ? -16.252 6.215 9.176 1.00 86.50 91 LEU A CA 1
ATOM 733 C C . LEU A 1 91 ? -15.569 7.593 9.214 1.00 86.50 91 LEU A C 1
ATOM 735 O O . LEU A 1 91 ? -15.855 8.466 8.395 1.00 86.50 91 LEU A O 1
ATOM 739 N N . SER A 1 92 ? -14.604 7.756 10.119 1.00 90.19 92 SER A N 1
ATOM 740 C CA . SER A 1 92 ? -13.807 8.977 10.283 1.00 90.19 92 SER A CA 1
ATOM 741 C C . SER A 1 92 ? -12.506 8.915 9.482 1.00 90.19 92 SER A C 1
ATOM 743 O O . SER A 1 92 ? -12.270 9.745 8.602 1.00 90.19 92 SER A O 1
ATOM 745 N N . THR A 1 93 ? -11.666 7.905 9.730 1.00 91.69 93 THR A N 1
ATOM 746 C CA . THR A 1 93 ? -10.377 7.754 9.038 1.00 91.69 93 THR A CA 1
ATOM 747 C C . THR A 1 93 ? -10.206 6.363 8.441 1.00 91.69 93 THR A C 1
ATOM 749 O O . THR A 1 93 ? -10.763 5.375 8.918 1.00 91.69 93 THR A O 1
ATOM 752 N N . CYS A 1 94 ? -9.427 6.300 7.361 1.00 91.31 94 CYS A N 1
ATOM 753 C CA . CYS A 1 94 ? -8.996 5.068 6.716 1.00 91.31 94 CYS A CA 1
ATOM 754 C C . CYS A 1 94 ? -7.507 5.207 6.395 1.00 91.31 94 CYS A C 1
ATOM 756 O O . CYS A 1 94 ? -7.120 6.000 5.536 1.00 91.31 94 CYS A O 1
ATOM 758 N N . THR A 1 95 ? -6.672 4.454 7.104 1.00 93.94 95 THR A N 1
ATOM 759 C CA . THR A 1 95 ? -5.220 4.437 6.919 1.00 93.94 95 THR A CA 1
ATOM 760 C C . THR A 1 95 ? -4.828 3.155 6.202 1.00 93.94 95 THR A C 1
ATOM 762 O O . THR A 1 95 ? -5.217 2.072 6.625 1.00 93.94 95 THR A O 1
ATOM 765 N N . ILE A 1 96 ? -4.049 3.276 5.127 1.00 94.44 96 ILE A N 1
ATOM 766 C CA . ILE A 1 96 ? -3.601 2.143 4.310 1.00 94.44 96 ILE A CA 1
ATOM 767 C C . ILE A 1 96 ? -2.084 2.041 4.435 1.00 94.44 96 ILE A C 1
ATOM 769 O O . ILE A 1 96 ? -1.363 2.979 4.087 1.00 94.44 96 ILE A O 1
ATOM 773 N N . GLN A 1 97 ? -1.609 0.904 4.930 1.00 94.69 97 GLN A N 1
ATOM 774 C CA . GLN A 1 97 ? -0.198 0.556 5.015 1.00 94.69 97 GLN A CA 1
ATOM 775 C C . GLN A 1 97 ? 0.129 -0.519 3.977 1.00 94.69 97 GLN A C 1
ATOM 777 O O . GLN A 1 97 ? -0.601 -1.497 3.827 1.00 94.69 97 GLN A O 1
ATOM 782 N N . TYR A 1 98 ? 1.235 -0.330 3.260 1.00 94.38 98 TYR A N 1
ATOM 783 C CA . TYR A 1 98 ? 1.716 -1.262 2.241 1.00 94.38 98 TYR A CA 1
ATOM 784 C C . TYR A 1 98 ? 2.777 -2.173 2.863 1.00 94.38 98 TYR A C 1
ATOM 786 O O . TYR A 1 98 ? 3.815 -1.688 3.314 1.00 94.38 98 TYR A O 1
ATOM 794 N N . ILE A 1 99 ? 2.520 -3.478 2.886 1.00 94.94 99 ILE A N 1
ATOM 795 C CA . ILE A 1 99 ? 3.430 -4.498 3.415 1.00 94.94 99 ILE A CA 1
ATOM 796 C C . ILE A 1 99 ? 4.028 -5.246 2.227 1.00 94.94 99 ILE A C 1
ATOM 798 O O . ILE A 1 99 ? 3.285 -5.746 1.389 1.00 94.94 99 ILE A O 1
ATOM 802 N N . LEU A 1 100 ? 5.357 -5.307 2.135 1.00 94.94 100 LEU A N 1
ATOM 803 C CA . LEU A 1 100 ? 6.046 -6.047 1.075 1.00 94.94 100 LEU A CA 1
ATOM 804 C C . LEU A 1 100 ? 5.701 -7.543 1.166 1.00 94.94 100 LEU A C 1
ATOM 806 O O . LEU A 1 100 ? 5.761 -8.113 2.257 1.00 94.94 100 LEU A O 1
ATOM 810 N N . LYS A 1 101 ? 5.369 -8.175 0.035 1.00 92.25 101 LYS A N 1
ATOM 811 C CA . LYS A 1 101 ? 5.245 -9.637 -0.040 1.00 92.25 101 LYS A CA 1
ATOM 812 C C . LYS A 1 101 ? 6.645 -10.265 -0.005 1.00 92.25 101 LYS A C 1
ATOM 814 O O . LYS A 1 101 ? 7.536 -9.810 -0.721 1.00 92.25 101 LYS A O 1
ATOM 819 N N . ALA A 1 102 ? 6.839 -11.235 0.891 1.00 70.50 102 ALA A N 1
ATOM 820 C CA . ALA A 1 102 ? 8.099 -11.964 1.064 1.00 70.50 102 ALA A CA 1
ATOM 821 C C . ALA A 1 102 ? 8.277 -13.056 0.005 1.00 70.50 102 ALA A C 1
ATOM 823 O O . ALA A 1 102 ? 7.249 -13.652 -0.390 1.00 70.50 102 ALA A O 1
#